Protein AF-A0A7S0XTB8-F1 (afdb_monomer_lite)

Radius of gyration: 26.59 Å; chains: 1; bounding box: 66×54×70 Å

Structure (mmCIF, N/CA/C/O backbone):
data_AF-A0A7S0XTB8-F1
#
_entry.id   AF-A0A7S0XTB8-F1
#
loop_
_atom_site.group_PDB
_atom_site.id
_atom_site.type_symbol
_atom_site.label_atom_id
_atom_site.label_alt_id
_atom_site.label_comp_id
_atom_site.label_asym_id
_atom_site.label_entity_id
_atom_site.label_seq_id
_atom_site.pdbx_PDB_ins_code
_atom_site.Cartn_x
_atom_site.Cartn_y
_atom_site.Cartn_z
_atom_site.occupancy
_atom_site.B_iso_or_equiv
_atom_site.auth_seq_id
_atom_site.auth_comp_id
_atom_site.auth_asym_id
_atom_site.auth_atom_id
_atom_site.pdbx_PDB_model_num
ATOM 1 N N . TRP A 1 1 ? 3.605 11.736 12.761 1.00 56.12 1 TRP A N 1
ATOM 2 C CA . TRP A 1 1 ? 3.427 12.289 11.403 1.00 56.12 1 TRP A CA 1
ATOM 3 C C . TRP A 1 1 ? 4.481 11.642 10.518 1.00 56.12 1 TRP A C 1
ATOM 5 O O . TRP A 1 1 ? 5.634 11.625 10.931 1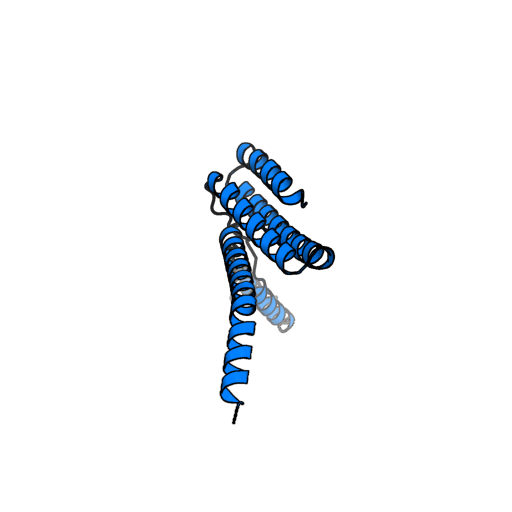.00 56.12 1 TRP A O 1
ATOM 15 N N . CYS A 1 2 ? 4.103 11.012 9.403 1.00 69.81 2 CYS A N 1
ATOM 16 C CA . CYS A 1 2 ? 5.029 10.240 8.569 1.00 69.81 2 CYS A CA 1
ATOM 17 C C . CYS A 1 2 ? 5.339 11.029 7.283 1.00 69.81 2 CYS A C 1
ATOM 19 O O . CYS A 1 2 ? 4.459 11.147 6.431 1.00 69.81 2 CYS A O 1
ATOM 21 N N . PRO A 1 3 ? 6.553 11.589 7.119 1.00 82.06 3 PRO A N 1
ATOM 22 C CA . PRO A 1 3 ? 6.893 12.440 5.975 1.00 82.06 3 PRO A CA 1
ATOM 23 C C . PRO A 1 3 ? 7.133 11.651 4.677 1.00 82.06 3 PRO A C 1
ATOM 25 O O . PRO A 1 3 ? 7.528 12.227 3.668 1.00 82.06 3 PRO A O 1
ATOM 28 N N . VAL A 1 4 ? 6.946 10.332 4.704 1.00 85.06 4 VAL A N 1
ATOM 29 C CA . VAL A 1 4 ? 7.334 9.415 3.628 1.00 85.06 4 VAL A CA 1
ATOM 30 C C . VAL A 1 4 ? 6.382 9.556 2.444 1.00 85.06 4 VAL A C 1
ATOM 32 O O . VAL A 1 4 ? 6.837 9.736 1.324 1.00 85.06 4 VAL A O 1
ATOM 35 N N . LEU A 1 5 ? 5.074 9.635 2.703 1.00 83.81 5 LEU A N 1
ATOM 36 C CA . LEU A 1 5 ? 4.046 9.813 1.676 1.00 83.81 5 LEU A CA 1
ATOM 37 C C . LEU A 1 5 ? 4.286 11.034 0.755 1.00 83.81 5 LEU A C 1
ATOM 39 O O . LEU A 1 5 ? 4.391 10.844 -0.455 1.00 83.81 5 LEU A O 1
ATOM 43 N N . PRO A 1 6 ? 4.420 12.278 1.264 1.00 84.69 6 PRO A N 1
ATOM 44 C CA . PRO A 1 6 ? 4.631 13.437 0.394 1.00 84.69 6 PRO A CA 1
ATOM 45 C C . PRO A 1 6 ? 5.979 13.400 -0.338 1.00 84.69 6 PRO A C 1
ATOM 47 O O . PRO A 1 6 ? 6.066 13.878 -1.465 1.00 84.69 6 PRO A O 1
ATOM 50 N N . ARG A 1 7 ? 7.025 12.819 0.267 1.00 87.19 7 ARG A N 1
ATOM 51 C CA . ARG A 1 7 ? 8.344 12.683 -0.374 1.00 87.19 7 ARG A CA 1
ATOM 52 C C . ARG A 1 7 ? 8.307 11.693 -1.532 1.00 87.19 7 ARG A C 1
ATOM 54 O O . ARG A 1 7 ? 8.830 12.002 -2.598 1.00 87.19 7 ARG A O 1
ATOM 61 N N . THR A 1 8 ? 7.662 10.543 -1.340 1.00 86.56 8 THR A N 1
ATOM 62 C CA . THR A 1 8 ? 7.479 9.547 -2.399 1.00 86.56 8 THR A CA 1
ATOM 63 C C . THR A 1 8 ? 6.678 10.138 -3.558 1.00 86.56 8 THR A C 1
ATOM 65 O O . THR A 1 8 ? 7.109 10.041 -4.699 1.00 86.56 8 THR A O 1
ATOM 68 N N . LEU A 1 9 ? 5.571 10.833 -3.280 1.00 84.50 9 LEU A N 1
ATOM 69 C CA . LEU A 1 9 ? 4.744 11.451 -4.323 1.00 84.50 9 LEU A CA 1
ATOM 70 C C . LEU A 1 9 ? 5.471 12.569 -5.083 1.00 84.50 9 LEU A C 1
ATOM 72 O O . LEU A 1 9 ? 5.368 12.644 -6.305 1.00 84.50 9 LEU A O 1
ATOM 76 N N . ALA A 1 10 ? 6.245 13.407 -4.385 1.00 85.19 10 ALA A N 1
ATOM 77 C CA . ALA A 1 10 ? 7.069 14.427 -5.031 1.00 85.19 10 ALA A CA 1
ATOM 78 C C . ALA A 1 10 ? 8.100 13.790 -5.977 1.00 85.19 10 ALA A C 1
ATOM 80 O O . ALA A 1 10 ? 8.211 14.212 -7.128 1.00 85.19 10 ALA A O 1
ATOM 81 N N . CYS A 1 11 ? 8.785 12.734 -5.522 1.00 85.94 11 CYS A N 1
ATOM 82 C CA . CYS A 1 11 ? 9.736 11.972 -6.333 1.00 85.94 11 CYS A CA 1
ATOM 83 C C . CYS A 1 11 ? 9.062 11.388 -7.585 1.00 85.94 11 CYS A C 1
ATOM 85 O O . CYS A 1 11 ? 9.533 11.606 -8.700 1.00 85.94 11 CYS A O 1
ATOM 87 N N . LEU A 1 12 ? 7.906 10.737 -7.420 1.00 85.44 12 LEU A N 1
ATOM 88 C CA . LEU A 1 12 ? 7.142 10.167 -8.532 1.00 85.44 12 LEU A CA 1
ATOM 89 C C . LEU A 1 12 ? 6.703 11.234 -9.539 1.00 85.44 12 LEU A C 1
ATOM 91 O O . LEU A 1 12 ? 6.857 11.037 -10.739 1.00 85.44 12 LEU A O 1
ATOM 95 N N . SER A 1 13 ? 6.241 12.399 -9.077 1.00 84.56 13 SER A N 1
ATOM 96 C CA . SER A 1 13 ? 5.838 13.489 -9.977 1.00 84.56 13 SER A CA 1
ATOM 97 C C . SER A 1 13 ? 6.986 14.046 -10.822 1.00 84.56 13 SER A C 1
ATOM 99 O O . SER A 1 13 ? 6.768 14.484 -11.952 1.00 84.56 13 SER A O 1
ATOM 101 N N . GLN A 1 14 ? 8.209 14.024 -10.287 1.00 83.81 14 GLN A N 1
ATOM 102 C CA . GLN A 1 14 ? 9.401 14.452 -11.010 1.00 83.81 14 GLN A CA 1
ATOM 103 C C . GLN A 1 14 ? 9.842 13.386 -12.012 1.00 83.81 14 GLN A C 1
ATOM 105 O O . GLN A 1 14 ? 10.068 13.719 -13.172 1.00 83.81 14 GLN A O 1
ATOM 110 N N . LEU A 1 15 ? 9.899 12.120 -11.587 1.00 83.88 15 LEU A N 1
ATOM 111 C CA . LEU A 1 15 ? 10.292 10.991 -12.434 1.00 83.88 15 LEU A CA 1
ATOM 112 C C . LEU A 1 15 ? 9.338 10.784 -13.614 1.00 83.88 15 LEU A C 1
ATOM 114 O O . LEU A 1 15 ? 9.794 10.532 -14.724 1.00 83.88 15 LEU A O 1
ATOM 118 N N . TYR A 1 16 ? 8.033 10.971 -13.402 1.00 82.50 16 TYR A N 1
ATOM 119 C CA . TYR A 1 16 ? 7.016 10.838 -14.450 1.00 82.50 16 TYR A CA 1
ATOM 120 C C . TYR A 1 16 ? 7.252 11.787 -15.635 1.00 82.50 16 TYR A C 1
ATOM 122 O O . TYR A 1 16 ? 6.877 11.494 -16.763 1.00 82.50 16 TYR A O 1
ATOM 130 N N . ARG A 1 17 ? 7.881 12.947 -15.399 1.00 79.06 17 ARG A N 1
ATOM 131 C CA . ARG A 1 17 ? 8.134 13.951 -16.446 1.00 79.06 17 ARG A CA 1
ATOM 132 C C . ARG A 1 17 ? 9.476 13.771 -17.150 1.00 79.06 17 ARG A C 1
ATOM 134 O O . ARG A 1 17 ? 9.693 14.414 -18.174 1.00 79.06 17 ARG A O 1
ATOM 141 N N . THR A 1 18 ? 10.392 12.993 -16.579 1.00 83.44 18 THR A N 1
ATOM 142 C CA . THR A 1 18 ? 11.802 12.954 -16.998 1.00 83.44 18 THR A CA 1
ATOM 143 C C . THR A 1 18 ? 12.251 11.602 -17.535 1.00 83.44 18 THR A C 1
ATOM 145 O O . THR A 1 18 ? 13.335 11.523 -18.109 1.00 83.44 18 THR A O 1
ATOM 148 N N . VAL A 1 19 ? 11.450 10.552 -17.357 1.00 84.56 19 VAL A N 1
ATOM 149 C CA . VAL A 1 19 ? 11.820 9.170 -17.665 1.00 84.56 19 VAL A CA 1
ATOM 150 C C . VAL A 1 19 ? 10.762 8.526 -18.561 1.00 84.56 19 VAL A C 1
ATOM 152 O O . VAL A 1 19 ? 9.575 8.806 -18.422 1.00 84.56 19 VAL A O 1
ATOM 155 N N . ASP A 1 20 ? 11.191 7.641 -19.466 1.00 83.75 20 ASP A N 1
ATOM 156 C CA . ASP A 1 20 ? 10.283 6.831 -20.281 1.00 83.75 20 ASP A CA 1
ATOM 157 C C . ASP A 1 20 ? 9.324 6.001 -19.415 1.00 83.75 20 ASP A C 1
ATOM 159 O O . ASP A 1 20 ? 9.737 5.382 -18.428 1.00 83.75 20 ASP A O 1
ATOM 163 N N . ASN A 1 21 ? 8.063 5.899 -19.848 1.00 78.06 21 ASN A N 1
ATOM 164 C CA . ASN A 1 21 ? 6.989 5.227 -19.104 1.00 78.06 21 ASN A CA 1
ATOM 165 C C . ASN A 1 21 ? 7.371 3.817 -18.618 1.00 78.06 21 ASN A C 1
ATOM 167 O O . ASN A 1 21 ? 7.103 3.475 -17.473 1.00 78.06 21 ASN A O 1
ATOM 171 N N . LYS A 1 22 ? 8.080 3.026 -19.436 1.00 77.94 22 LYS A N 1
ATOM 172 C CA . LYS A 1 22 ? 8.504 1.660 -19.069 1.00 77.94 22 LYS A CA 1
ATOM 173 C C . LYS A 1 22 ? 9.480 1.606 -17.892 1.00 77.94 22 LYS A C 1
ATOM 175 O O . LYS A 1 22 ? 9.460 0.660 -17.115 1.00 77.94 22 LYS A O 1
ATOM 180 N N . ILE A 1 23 ? 10.380 2.581 -17.788 1.00 80.88 23 ILE A N 1
ATOM 181 C CA . ILE A 1 23 ? 11.348 2.649 -16.683 1.00 80.88 23 ILE A CA 1
ATOM 182 C C . ILE A 1 23 ? 10.656 3.249 -15.456 1.00 80.88 23 ILE A C 1
ATOM 184 O O . ILE A 1 23 ? 10.882 2.801 -14.331 1.00 80.88 23 ILE A O 1
ATOM 188 N N . PHE A 1 24 ? 9.775 4.227 -15.676 1.00 83.06 24 PHE A N 1
ATOM 189 C CA . PHE A 1 24 ? 8.956 4.805 -14.622 1.00 83.06 24 PHE A CA 1
ATOM 190 C C . PHE A 1 24 ? 8.061 3.762 -13.943 1.00 83.06 24 PHE A C 1
ATOM 192 O O . PHE A 1 24 ? 8.002 3.761 -12.721 1.00 83.06 24 PHE A O 1
ATOM 199 N N . GLU A 1 25 ? 7.433 2.845 -14.685 1.00 80.44 25 GLU A N 1
ATOM 200 C CA . GLU A 1 25 ? 6.613 1.747 -14.141 1.00 80.44 25 GLU A CA 1
ATOM 201 C C . GLU A 1 25 ? 7.338 0.952 -13.047 1.00 80.44 25 GLU A C 1
ATOM 203 O O . GLU A 1 25 ? 6.792 0.760 -11.960 1.00 80.44 25 GLU A O 1
ATOM 208 N N . GLY A 1 26 ? 8.591 0.559 -13.305 1.00 81.06 26 GLY A N 1
ATOM 209 C CA . GLY A 1 26 ? 9.447 -0.143 -12.343 1.00 81.06 26 GLY A CA 1
ATOM 210 C C . GLY A 1 26 ? 9.763 0.678 -11.102 1.00 81.06 26 GLY A C 1
ATOM 211 O O . GLY A 1 26 ? 9.522 0.247 -9.977 1.00 81.06 26 GLY A O 1
ATOM 212 N N . LEU A 1 27 ? 10.238 1.905 -11.304 1.00 84.00 27 LEU A N 1
ATOM 213 C CA . LEU A 1 27 ? 10.573 2.804 -10.199 1.00 84.00 27 LEU A CA 1
ATOM 214 C C . LEU A 1 27 ? 9.343 3.155 -9.355 1.00 84.00 27 LEU A C 1
ATOM 216 O O . LEU A 1 27 ? 9.434 3.291 -8.135 1.00 84.00 27 LEU A O 1
ATOM 220 N N . ALA A 1 28 ? 8.193 3.305 -10.006 1.00 84.38 28 ALA A N 1
ATOM 221 C CA . ALA A 1 28 ? 6.936 3.616 -9.363 1.00 84.38 28 ALA A CA 1
ATOM 222 C C . ALA A 1 28 ? 6.413 2.434 -8.544 1.00 84.38 28 ALA A C 1
ATOM 224 O O . ALA A 1 28 ? 5.957 2.647 -7.420 1.00 84.38 28 ALA A O 1
ATOM 225 N N . GLN A 1 29 ? 6.537 1.208 -9.060 1.00 83.31 29 GLN A N 1
ATOM 226 C CA . GLN A 1 29 ? 6.244 -0.018 -8.319 1.00 83.31 29 GLN A CA 1
ATOM 227 C C . GLN A 1 29 ? 7.052 -0.071 -7.010 1.00 83.31 29 GLN A C 1
ATOM 229 O O . GLN A 1 29 ? 6.472 -0.118 -5.921 1.00 83.31 29 GLN A O 1
ATOM 234 N N . ASP A 1 30 ? 8.379 0.032 -7.105 1.00 84.31 30 ASP A N 1
ATOM 235 C CA . ASP A 1 30 ? 9.283 -0.067 -5.953 1.00 84.31 30 ASP A CA 1
ATOM 236 C C . ASP A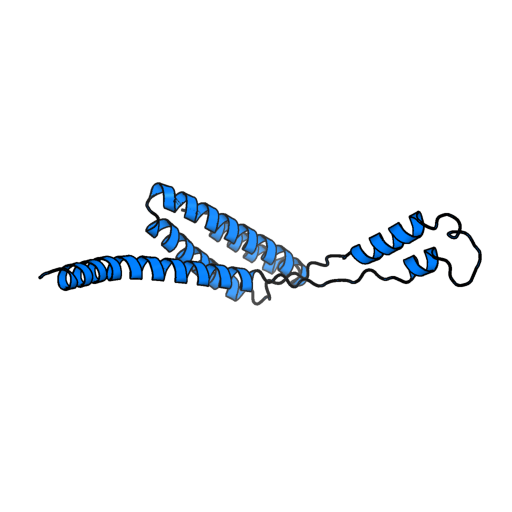 1 30 ? 9.030 1.041 -4.927 1.00 84.31 30 ASP A C 1
ATOM 238 O O . ASP A 1 30 ? 8.947 0.797 -3.719 1.00 84.31 30 ASP A O 1
ATOM 242 N N . ALA A 1 31 ? 8.855 2.277 -5.400 1.00 87.94 31 ALA A N 1
ATOM 243 C CA . ALA A 1 31 ? 8.610 3.428 -4.543 1.00 87.94 31 ALA A CA 1
ATOM 244 C C . ALA A 1 31 ? 7.274 3.318 -3.789 1.00 87.94 31 ALA A C 1
ATOM 246 O O . ALA A 1 31 ? 7.211 3.653 -2.601 1.00 87.94 31 ALA A O 1
ATOM 247 N N . VAL A 1 32 ? 6.208 2.850 -4.451 1.00 87.62 32 VAL A N 1
ATOM 248 C CA . VAL A 1 32 ? 4.887 2.652 -3.832 1.00 87.62 32 VAL A CA 1
ATOM 2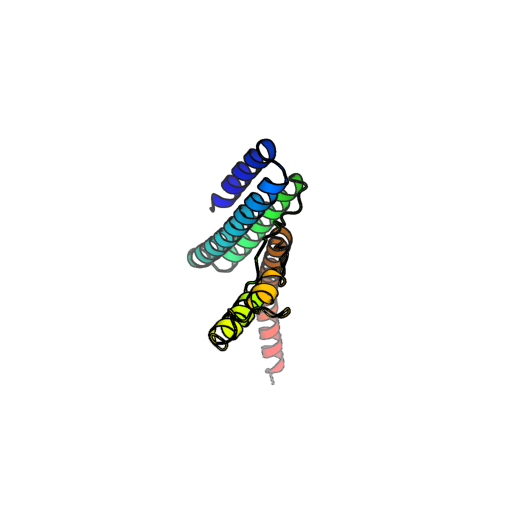49 C C . VAL A 1 32 ? 4.917 1.483 -2.845 1.00 87.62 32 VAL A C 1
ATOM 251 O O . VAL A 1 32 ? 4.374 1.617 -1.744 1.00 87.62 32 VAL A O 1
ATOM 254 N N . SER A 1 33 ? 5.595 0.382 -3.178 1.00 87.19 33 SER A N 1
ATOM 255 C CA . SER A 1 33 ? 5.772 -0.757 -2.268 1.00 87.19 33 SER A CA 1
ATOM 256 C C . SER A 1 33 ? 6.521 -0.344 -0.999 1.00 87.19 33 SER A C 1
ATOM 258 O O . SER A 1 33 ? 6.002 -0.486 0.109 1.00 87.19 33 SER A O 1
ATOM 260 N N . ALA A 1 34 ? 7.684 0.299 -1.148 1.00 89.44 34 ALA A N 1
ATOM 261 C CA . ALA A 1 34 ? 8.481 0.770 -0.018 1.00 89.44 34 ALA A CA 1
ATOM 262 C C . ALA A 1 34 ? 7.729 1.805 0.842 1.00 89.44 34 ALA A C 1
ATOM 264 O O . ALA A 1 34 ? 7.846 1.817 2.074 1.00 89.44 34 ALA A O 1
ATOM 265 N N . CYS A 1 35 ? 6.924 2.673 0.215 1.00 89.88 35 CYS A N 1
ATOM 266 C CA . CYS A 1 35 ? 6.063 3.610 0.937 1.00 89.88 35 CYS A CA 1
ATOM 267 C C . CYS A 1 35 ? 5.025 2.865 1.786 1.00 89.88 35 CYS A C 1
ATOM 269 O O . CYS A 1 35 ? 4.859 3.184 2.964 1.00 89.88 35 CYS A O 1
ATOM 271 N N . THR A 1 36 ? 4.379 1.844 1.219 1.00 89.81 36 THR A N 1
ATOM 272 C CA . THR A 1 36 ? 3.358 1.025 1.890 1.00 89.81 36 THR A CA 1
ATOM 273 C C . THR A 1 36 ? 3.934 0.293 3.108 1.00 89.81 36 THR A C 1
ATOM 275 O O . THR A 1 36 ? 3.389 0.413 4.209 1.00 89.81 36 THR A O 1
ATOM 278 N N . ASP A 1 37 ? 5.096 -0.350 2.968 1.00 90.94 37 ASP A N 1
ATOM 279 C CA . ASP A 1 37 ? 5.791 -1.035 4.072 1.00 90.94 37 ASP A CA 1
ATOM 280 C C . ASP A 1 37 ? 6.182 -0.078 5.205 1.00 90.94 37 ASP A C 1
ATOM 282 O O . ASP A 1 37 ? 6.065 -0.374 6.406 1.00 90.94 37 ASP A O 1
ATOM 286 N N . THR A 1 38 ? 6.617 1.124 4.827 1.00 92.31 38 THR A N 1
ATOM 287 C CA . THR A 1 38 ? 6.976 2.162 5.790 1.00 92.31 38 THR A CA 1
ATOM 288 C C . THR A 1 38 ? 5.738 2.694 6.513 1.00 92.31 38 THR A C 1
ATOM 290 O O . THR A 1 38 ? 5.775 2.892 7.730 1.00 92.31 38 THR A O 1
ATOM 293 N N . LEU A 1 39 ? 4.612 2.877 5.813 1.00 91.88 39 LEU A N 1
ATOM 294 C CA . LEU A 1 39 ? 3.337 3.276 6.416 1.00 91.88 39 LEU A CA 1
ATOM 295 C C . LEU A 1 39 ? 2.833 2.231 7.417 1.00 91.88 39 LEU A C 1
ATOM 297 O O . LEU A 1 39 ? 2.399 2.607 8.511 1.00 91.88 39 LEU A O 1
ATOM 301 N N . LEU A 1 40 ? 2.961 0.940 7.102 1.00 91.50 40 LEU A N 1
ATOM 302 C CA . LEU A 1 40 ? 2.619 -0.150 8.017 1.00 91.50 40 LEU A CA 1
ATOM 303 C C . LEU A 1 40 ? 3.490 -0.116 9.284 1.00 91.50 40 LEU A C 1
ATOM 305 O O . LEU A 1 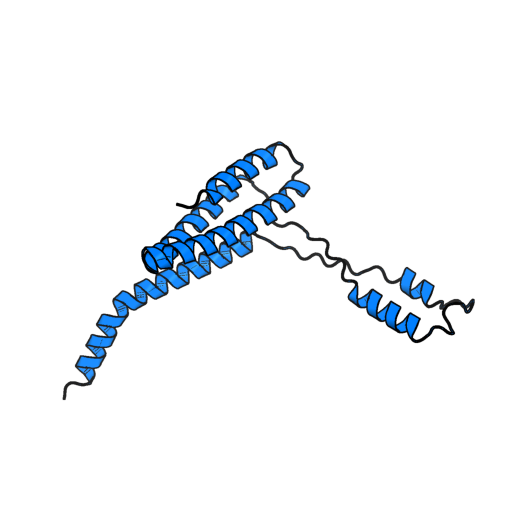40 ? 2.993 -0.247 10.406 1.00 91.50 40 LEU A O 1
ATOM 309 N N . SER A 1 41 ? 4.791 0.122 9.122 1.00 91.81 41 SER A N 1
ATOM 310 C CA . SER A 1 41 ? 5.731 0.264 10.240 1.00 91.81 41 SER A CA 1
ATOM 311 C C . SER A 1 41 ? 5.411 1.486 11.111 1.00 91.81 41 SER A C 1
ATOM 313 O O . SER A 1 41 ? 5.398 1.393 12.342 1.00 91.81 41 SER A O 1
ATOM 315 N N . CYS A 1 42 ? 5.069 2.621 10.495 1.00 91.00 42 CYS A N 1
ATOM 316 C CA . CYS A 1 42 ? 4.624 3.818 11.206 1.00 91.00 42 CYS A CA 1
ATOM 317 C C . CYS A 1 42 ? 3.299 3.606 11.946 1.00 91.00 42 CYS A C 1
ATOM 319 O O . CYS A 1 42 ? 3.169 4.059 13.081 1.00 91.00 42 CYS A O 1
ATOM 321 N N . SER A 1 43 ? 2.342 2.893 11.350 1.00 91.69 43 SER A N 1
ATOM 322 C CA . SER A 1 43 ? 1.084 2.531 12.008 1.00 91.69 43 SER A CA 1
ATOM 323 C C . SER A 1 43 ? 1.337 1.731 13.287 1.00 91.69 43 SER A C 1
ATOM 325 O O . SER A 1 43 ? 0.824 2.095 14.344 1.00 91.69 43 SER A O 1
ATOM 327 N N . LYS A 1 44 ? 2.219 0.722 13.240 1.00 91.50 44 LYS A N 1
ATOM 328 C CA . LYS A 1 44 ? 2.625 -0.057 14.425 1.00 91.50 44 LYS A CA 1
ATOM 329 C C . LYS A 1 44 ? 3.297 0.812 15.492 1.00 91.50 44 LYS A C 1
ATOM 331 O O . LYS A 1 44 ? 3.069 0.604 16.682 1.00 91.50 44 LYS A O 1
ATOM 336 N N . ALA A 1 45 ? 4.117 1.785 15.093 1.00 91.81 45 ALA A N 1
ATOM 337 C CA . ALA A 1 45 ? 4.749 2.718 16.026 1.00 91.81 45 ALA A CA 1
ATOM 338 C C . ALA A 1 45 ? 3.723 3.645 16.705 1.00 91.81 45 ALA A C 1
ATOM 340 O O . ALA A 1 45 ? 3.776 3.836 17.919 1.00 91.81 45 ALA A O 1
ATOM 341 N N . ILE A 1 46 ? 2.752 4.166 15.949 1.00 91.12 46 ILE A N 1
ATOM 342 C CA . ILE A 1 46 ? 1.665 5.005 16.478 1.00 91.12 46 ILE A CA 1
ATOM 343 C C . ILE A 1 46 ? 0.746 4.186 17.388 1.00 91.12 46 ILE A C 1
ATOM 345 O O . ILE A 1 46 ? 0.382 4.660 18.463 1.00 91.12 46 ILE A O 1
ATOM 349 N N . ALA A 1 47 ? 0.456 2.938 17.013 1.00 90.94 47 ALA A N 1
ATOM 350 C CA . ALA A 1 47 ? -0.348 2.022 17.811 1.00 90.94 47 ALA A CA 1
ATOM 351 C C . ALA A 1 47 ? 0.231 1.797 19.217 1.00 90.94 47 ALA A C 1
ATOM 353 O O . ALA A 1 47 ? -0.521 1.668 20.180 1.00 90.94 47 ALA A O 1
ATOM 354 N N . LYS A 1 48 ? 1.567 1.793 19.342 1.00 90.81 48 LYS A N 1
ATOM 355 C CA . LYS A 1 48 ? 2.271 1.687 20.629 1.00 90.81 48 LYS A CA 1
ATOM 356 C C . LYS A 1 48 ? 2.240 2.975 21.454 1.00 90.81 48 LYS A C 1
ATOM 358 O O . LYS A 1 48 ? 2.296 2.894 22.673 1.00 90.81 48 LYS A O 1
ATOM 363 N N . GLN A 1 49 ? 2.211 4.143 20.811 1.00 90.12 49 GLN A N 1
ATOM 364 C CA . GLN A 1 49 ? 2.303 5.433 21.504 1.00 90.12 49 GLN A CA 1
ATOM 365 C C . GLN A 1 49 ? 0.945 6.001 21.918 1.00 90.12 49 GLN A C 1
ATOM 367 O O . GLN A 1 49 ? 0.836 6.553 23.007 1.00 90.12 49 GLN A O 1
ATOM 372 N N . LYS A 1 50 ? -0.060 5.923 21.039 1.00 88.69 50 LYS A N 1
ATOM 373 C CA . LYS A 1 50 ? -1.355 6.597 21.232 1.00 88.69 50 LYS A CA 1
ATOM 374 C C . LYS A 1 50 ? -2.529 5.643 21.423 1.00 88.69 50 LYS A C 1
ATOM 376 O O . LYS A 1 50 ? -3.486 5.987 22.100 1.00 88.69 50 LYS A O 1
ATOM 381 N N . GLY A 1 51 ? -2.420 4.430 20.888 1.00 88.94 51 GLY A N 1
ATOM 382 C CA . GLY A 1 51 ? -3.459 3.413 20.984 1.00 88.94 51 GLY A CA 1
ATOM 383 C C . GLY A 1 51 ? -3.678 2.697 19.658 1.00 88.94 51 GLY A C 1
ATOM 384 O O . GLY A 1 51 ? -3.377 3.218 18.582 1.00 88.94 51 GLY A O 1
ATOM 385 N N . GLN A 1 52 ? -4.209 1.477 19.736 1.00 87.56 52 GLN A N 1
ATOM 386 C CA . GLN A 1 52 ? -4.437 0.623 18.565 1.00 87.56 52 GLN A CA 1
ATOM 387 C C . GLN A 1 52 ? -5.390 1.263 17.544 1.00 87.56 52 GLN A C 1
ATOM 389 O O . GLN A 1 52 ? -5.201 1.083 16.342 1.00 87.56 52 GLN A O 1
ATOM 394 N N . GLU A 1 53 ? -6.368 2.042 18.008 1.00 86.75 53 GLU A N 1
ATOM 395 C CA . GLU A 1 53 ? -7.338 2.736 17.154 1.00 86.75 53 GLU A CA 1
ATOM 396 C C . GLU A 1 53 ? -6.670 3.806 16.291 1.00 86.75 53 GLU A C 1
ATOM 398 O O . GLU A 1 53 ? -6.803 3.785 15.067 1.00 86.75 53 GLU A O 1
ATOM 403 N N . ASP A 1 54 ? -5.869 4.676 16.914 1.00 88.62 54 ASP A N 1
ATOM 404 C CA . ASP A 1 54 ? -5.128 5.737 16.230 1.00 88.62 54 ASP A CA 1
ATOM 405 C C . ASP A 1 54 ? -4.151 5.173 15.197 1.00 88.62 54 ASP A C 1
ATOM 407 O O . ASP A 1 54 ? -3.996 5.725 14.107 1.00 88.62 54 ASP A O 1
ATOM 411 N N . GLY A 1 55 ? -3.499 4.049 15.514 1.00 89.50 55 GLY A N 1
ATOM 412 C CA . GLY A 1 55 ? -2.608 3.359 14.583 1.00 89.50 55 GLY A CA 1
ATOM 413 C C . GLY A 1 55 ? -3.339 2.841 13.341 1.00 89.50 55 GLY A C 1
ATOM 414 O O . GLY A 1 55 ? -2.836 2.997 12.223 1.00 89.50 55 GLY A O 1
ATOM 415 N N . ARG A 1 56 ? -4.532 2.258 13.516 1.00 88.12 56 ARG A N 1
ATOM 416 C CA . ARG A 1 56 ? -5.357 1.737 12.411 1.00 88.12 56 ARG A CA 1
ATOM 417 C C . ARG A 1 56 ? -5.961 2.857 11.570 1.00 88.12 56 ARG A C 1
ATOM 419 O O . ARG A 1 56 ? -5.866 2.803 10.347 1.00 88.12 56 ARG A O 1
ATOM 426 N N . LEU A 1 57 ? -6.508 3.894 12.204 1.00 90.50 57 LEU A N 1
ATOM 427 C CA . LEU A 1 57 ? -7.072 5.054 11.510 1.00 90.50 57 LEU A CA 1
ATOM 428 C C . LEU A 1 57 ? -5.995 5.804 10.715 1.00 90.50 57 LEU A C 1
ATOM 430 O O . LEU A 1 57 ? -6.210 6.174 9.560 1.00 90.50 57 LEU A O 1
ATOM 434 N N . PHE A 1 58 ? -4.800 5.953 11.298 1.00 91.19 58 PHE A N 1
ATOM 435 C CA . PHE A 1 58 ? -3.635 6.480 10.595 1.00 91.19 58 PHE A CA 1
ATOM 436 C C . PHE A 1 58 ? -3.336 5.671 9.329 1.00 91.19 58 PHE A C 1
ATOM 438 O O . PHE A 1 58 ? -3.157 6.270 8.268 1.00 91.19 58 PHE A O 1
ATOM 445 N N . LEU A 1 59 ? -3.298 4.338 9.425 1.00 91.00 59 LEU A N 1
ATOM 446 C CA . LEU A 1 59 ? -2.984 3.469 8.292 1.00 91.00 59 LEU A CA 1
ATOM 447 C C . LEU A 1 59 ? -4.014 3.622 7.170 1.00 91.00 59 LEU A C 1
ATOM 449 O O . LEU A 1 59 ? -3.633 3.939 6.047 1.00 91.00 59 LEU A O 1
ATOM 453 N N . VAL A 1 60 ? -5.305 3.483 7.485 1.00 90.69 60 VAL A N 1
ATOM 454 C CA . VAL A 1 60 ? -6.398 3.610 6.507 1.00 90.69 60 VAL A CA 1
ATOM 455 C C . VAL A 1 60 ? -6.340 4.965 5.802 1.00 90.69 60 VAL A C 1
ATOM 457 O O . VAL A 1 60 ? -6.346 5.024 4.574 1.00 90.69 60 VAL A O 1
ATOM 460 N N . MET A 1 61 ? -6.199 6.058 6.558 1.00 90.56 61 MET A N 1
ATOM 461 C CA . MET A 1 61 ? -6.146 7.405 5.988 1.00 90.56 61 MET A CA 1
ATOM 462 C C . MET A 1 61 ? -4.946 7.597 5.047 1.00 90.56 61 MET A C 1
ATOM 464 O O . MET A 1 61 ? -5.087 8.192 3.978 1.00 90.56 61 MET A O 1
ATOM 468 N N . HIS A 1 62 ? -3.759 7.106 5.420 1.00 90.06 62 HIS A N 1
ATOM 469 C CA . HIS A 1 62 ? -2.558 7.291 4.600 1.00 90.06 62 HIS A CA 1
ATOM 470 C C . HIS A 1 62 ? -2.547 6.384 3.366 1.00 90.06 62 HIS A C 1
ATOM 472 O O . HIS A 1 62 ? -2.088 6.831 2.316 1.00 90.06 62 HIS A O 1
ATOM 478 N N . LEU A 1 63 ? -3.092 5.166 3.454 1.00 89.19 63 LEU A N 1
ATOM 479 C CA . LEU A 1 63 ? -3.257 4.281 2.297 1.00 89.19 63 LEU A CA 1
ATOM 480 C C . LEU A 1 63 ? -4.302 4.824 1.311 1.00 89.19 63 LEU A C 1
ATOM 482 O O . LEU A 1 63 ? -4.058 4.809 0.107 1.00 89.19 63 LEU A O 1
ATOM 486 N N . LEU A 1 64 ? -5.419 5.380 1.800 1.00 87.88 64 LEU A N 1
ATOM 487 C CA . LEU A 1 64 ? -6.405 6.064 0.951 1.00 87.88 64 LEU A CA 1
ATOM 488 C C . LEU A 1 64 ? -5.778 7.241 0.207 1.00 87.88 64 LEU A C 1
ATOM 490 O O . LEU A 1 64 ? -5.939 7.365 -1.006 1.00 87.88 64 LEU A O 1
ATOM 494 N N . LYS A 1 65 ? -5.016 8.073 0.923 1.00 87.56 65 LYS A N 1
ATOM 495 C CA . LYS A 1 65 ? -4.351 9.227 0.321 1.00 87.56 65 LYS A CA 1
ATOM 496 C C . LYS A 1 65 ? -3.291 8.811 -0.695 1.00 87.56 65 LYS A C 1
ATOM 498 O O . LYS A 1 65 ? -3.198 9.436 -1.744 1.00 87.56 65 LYS A O 1
ATOM 503 N N . LEU A 1 66 ? -2.520 7.756 -0.420 1.00 86.06 66 LEU A N 1
ATOM 504 C CA . LEU A 1 66 ? -1.581 7.192 -1.389 1.00 86.06 66 LEU A CA 1
ATOM 505 C C . LEU A 1 66 ? -2.316 6.730 -2.650 1.00 86.06 66 LEU A C 1
ATOM 507 O O . LEU A 1 66 ? -1.943 7.150 -3.739 1.00 86.06 66 LEU A O 1
ATOM 511 N N . ARG A 1 67 ? -3.400 5.954 -2.502 1.00 85.81 67 ARG A N 1
ATOM 512 C CA . ARG A 1 67 ? -4.222 5.468 -3.620 1.00 85.81 67 ARG A CA 1
ATOM 513 C C . ARG A 1 67 ? -4.756 6.607 -4.484 1.00 85.81 67 ARG A C 1
ATOM 515 O O . ARG A 1 67 ? -4.673 6.532 -5.701 1.00 85.81 67 ARG A O 1
ATOM 522 N N . GLU A 1 68 ? -5.313 7.647 -3.876 1.00 84.12 68 GLU A N 1
ATOM 523 C CA . GLU A 1 68 ? -5.889 8.774 -4.616 1.00 84.12 68 GLU A CA 1
ATOM 524 C C . GLU A 1 68 ? -4.823 9.570 -5.375 1.00 84.12 68 GLU A C 1
ATOM 526 O O . GLU A 1 68 ? -5.026 9.948 -6.525 1.00 84.12 68 GLU A O 1
ATOM 531 N N . GLN A 1 69 ? -3.655 9.768 -4.763 1.00 81.62 69 GLN A N 1
ATOM 532 C CA . GLN A 1 69 ? -2.559 10.527 -5.364 1.00 81.62 69 GLN A CA 1
ATOM 533 C C . GLN A 1 69 ? -1.828 9.767 -6.473 1.00 81.62 69 GLN A C 1
ATOM 535 O O . GLN A 1 69 ? -1.127 10.405 -7.253 1.00 81.62 69 GLN A O 1
ATOM 540 N N . ILE A 1 70 ? -1.987 8.440 -6.565 1.00 79.12 70 ILE A N 1
ATOM 541 C CA . ILE A 1 70 ? -1.405 7.658 -7.662 1.00 79.12 70 ILE A CA 1
ATOM 542 C C . ILE A 1 70 ? -2.310 7.544 -8.900 1.00 79.12 70 ILE A C 1
ATOM 544 O O . ILE A 1 70 ? -1.816 7.212 -9.973 1.00 79.12 70 ILE A O 1
ATOM 548 N N . VAL A 1 71 ? -3.612 7.845 -8.786 1.00 76.81 71 VAL A N 1
ATOM 549 C CA . VAL A 1 71 ? -4.564 7.827 -9.920 1.00 76.81 71 VAL A CA 1
ATOM 550 C C . VAL A 1 71 ? -4.134 8.729 -11.093 1.00 76.81 71 VAL A C 1
ATOM 552 O O . VAL A 1 71 ? -4.246 8.276 -12.230 1.00 76.81 71 VAL A O 1
ATOM 555 N N . PRO A 1 72 ? -3.619 9.959 -10.880 1.00 72.00 72 PRO A N 1
ATOM 556 C CA . PRO A 1 72 ? -3.258 10.868 -11.971 1.00 72.00 72 PRO A CA 1
ATOM 557 C C . PRO A 1 72 ? -2.074 10.425 -12.838 1.00 72.00 72 PRO A C 1
ATOM 559 O O . PRO A 1 72 ? -1.844 11.040 -13.873 1.00 72.00 72 PRO A O 1
ATOM 562 N N . PHE A 1 73 ? -1.303 9.413 -12.424 1.00 69.00 73 PHE A N 1
ATOM 563 C CA . PHE A 1 73 ? -0.132 8.965 -13.183 1.00 69.00 73 PHE A CA 1
ATOM 564 C C . PHE A 1 73 ? -0.475 8.039 -14.362 1.00 69.00 73 PHE A C 1
ATOM 566 O O . PHE A 1 73 ? 0.449 7.677 -15.070 1.00 69.00 73 PHE A O 1
ATOM 573 N N . ASP A 1 74 ? -1.750 7.668 -14.568 1.00 57.91 74 ASP A N 1
ATOM 574 C CA . ASP A 1 74 ? -2.292 6.907 -15.723 1.00 57.91 74 ASP A CA 1
ATOM 575 C C . ASP A 1 74 ? -1.396 5.768 -16.256 1.00 57.91 74 ASP A C 1
ATOM 577 O O . ASP A 1 74 ? -1.239 5.560 -17.457 1.00 57.91 74 ASP A O 1
ATOM 581 N N . ILE A 1 75 ? -0.764 5.043 -15.334 1.00 60.47 75 ILE A N 1
ATOM 582 C CA . ILE A 1 75 ? 0.165 3.954 -15.615 1.00 60.47 75 ILE A CA 1
ATOM 583 C C . ILE A 1 75 ? -0.251 2.749 -14.772 1.00 60.47 75 ILE A C 1
ATOM 585 O O . ILE A 1 75 ? -0.597 2.875 -13.589 1.00 60.47 75 ILE A O 1
ATOM 589 N N . ASP A 1 76 ? -0.219 1.563 -15.376 1.00 53.19 76 ASP A N 1
ATOM 590 C CA . ASP A 1 76 ? -0.299 0.318 -14.630 1.00 53.19 76 ASP A CA 1
ATOM 591 C C . ASP A 1 76 ? 1.009 0.197 -13.852 1.00 53.19 76 ASP A C 1
ATOM 593 O O . ASP A 1 76 ? 2.053 -0.069 -14.433 1.00 53.19 76 ASP A O 1
ATOM 597 N N . PHE A 1 77 ? 0.973 0.466 -12.540 1.00 55.97 77 PHE A N 1
ATOM 598 C CA . PHE A 1 77 ? 2.079 0.286 -11.583 1.00 55.97 77 PHE A CA 1
ATOM 599 C C . PHE A 1 77 ? 2.466 -1.205 -11.456 1.00 55.97 77 PHE A C 1
ATOM 601 O O . PHE A 1 77 ? 2.424 -1.796 -10.374 1.00 55.97 77 PHE A O 1
ATOM 608 N N . SER A 1 78 ? 2.748 -1.831 -12.591 1.00 39.44 78 SER A N 1
ATOM 609 C CA . SER A 1 78 ? 3.121 -3.210 -12.806 1.00 39.44 78 SER A CA 1
ATOM 610 C C . SER A 1 78 ? 4.404 -3.212 -13.618 1.00 39.44 78 SER A C 1
ATOM 612 O O . SER A 1 78 ? 4.383 -3.109 -14.843 1.00 39.44 78 SER A O 1
ATOM 614 N N . ALA A 1 79 ? 5.533 -3.336 -12.939 1.00 36.94 79 ALA A N 1
ATOM 615 C CA . ALA A 1 79 ? 6.769 -3.678 -13.604 1.00 36.94 79 ALA A CA 1
ATOM 616 C C . ALA A 1 79 ? 6.710 -5.164 -13.956 1.00 36.94 79 ALA A C 1
ATOM 618 O O . ALA A 1 79 ? 6.350 -6.027 -13.150 1.00 36.94 79 ALA A O 1
ATOM 619 N N . THR A 1 80 ? 7.070 -5.483 -15.192 1.00 36.06 80 THR A N 1
ATOM 620 C CA . THR A 1 80 ? 7.361 -6.866 -15.554 1.00 36.06 80 THR A CA 1
ATOM 621 C C . THR A 1 80 ? 8.743 -7.194 -15.003 1.00 36.06 80 THR A C 1
ATOM 623 O O . THR A 1 80 ? 9.750 -6.951 -15.669 1.00 36.06 80 THR A O 1
ATOM 626 N N . GLU A 1 81 ? 8.813 -7.726 -13.784 1.00 33.09 81 GLU A N 1
ATOM 627 C CA . GLU A 1 81 ? 10.052 -8.324 -13.292 1.00 33.09 81 GLU A CA 1
ATOM 628 C C . GLU A 1 81 ? 10.365 -9.550 -14.158 1.00 33.09 81 GLU A C 1
ATOM 630 O O . GLU A 1 81 ? 9.694 -10.583 -14.096 1.00 33.09 81 GLU A O 1
ATOM 635 N N . MET A 1 82 ? 11.373 -9.421 -15.026 1.00 34.47 82 MET A N 1
ATOM 636 C CA . MET A 1 82 ? 11.901 -10.540 -15.803 1.00 34.47 82 MET A CA 1
ATOM 637 C C . MET A 1 82 ? 12.771 -11.415 -14.898 1.00 34.47 82 MET A C 1
ATOM 639 O O . MET A 1 82 ? 13.998 -11.316 -14.891 1.00 34.47 82 MET A O 1
ATOM 643 N N . GLY A 1 83 ? 12.122 -12.278 -14.120 1.00 39.31 83 GLY A N 1
ATOM 644 C CA . GLY A 1 83 ? 12.783 -13.369 -13.417 1.00 39.31 83 GLY A CA 1
ATOM 645 C C . GLY A 1 83 ? 13.105 -14.504 -14.390 1.00 39.31 83 GLY A C 1
ATOM 646 O O . GLY A 1 83 ? 12.212 -15.099 -14.993 1.00 39.31 83 GLY A O 1
ATOM 647 N N . LEU A 1 84 ? 14.388 -14.817 -14.555 1.00 39.12 84 LEU A N 1
ATOM 648 C CA . LEU A 1 84 ? 14.827 -16.025 -15.254 1.00 39.12 84 LEU A CA 1
ATOM 649 C C . LEU A 1 84 ? 14.753 -17.209 -14.280 1.00 39.12 84 LEU A C 1
ATOM 651 O O . LEU A 1 84 ? 15.513 -17.260 -13.313 1.00 39.12 84 LEU A O 1
ATOM 655 N N . ASP A 1 85 ? 13.855 -18.167 -14.528 1.00 44.94 85 ASP A N 1
ATOM 656 C CA . ASP A 1 85 ? 13.832 -19.423 -13.777 1.00 44.94 85 ASP A CA 1
ATOM 657 C C . ASP A 1 85 ? 14.920 -20.364 -14.319 1.00 44.94 85 ASP A C 1
ATOM 659 O O . ASP A 1 85 ? 14.827 -20.924 -15.415 1.00 44.94 85 ASP A O 1
ATOM 663 N N . PHE A 1 86 ? 15.993 -20.521 -13.544 1.00 51.03 86 PHE A N 1
ATOM 664 C CA . PHE A 1 86 ? 17.096 -21.428 -13.853 1.00 51.03 86 PHE A CA 1
ATOM 665 C C . PHE A 1 86 ? 16.836 -22.873 -13.383 1.00 51.03 86 PHE A C 1
ATOM 667 O O . PHE A 1 86 ? 17.734 -23.712 -13.491 1.00 51.03 86 PHE A O 1
ATOM 674 N N . GLY A 1 87 ? 15.643 -23.213 -12.881 1.00 58.31 87 GLY A N 1
ATOM 675 C CA . GLY A 1 87 ? 15.308 -24.551 -12.374 1.00 58.31 87 GLY A CA 1
ATOM 676 C C . GLY A 1 87 ? 15.549 -25.676 -13.389 1.00 58.31 87 GLY A C 1
ATOM 677 O O . GLY A 1 87 ? 16.205 -26.679 -13.075 1.00 58.31 87 GLY A O 1
ATOM 678 N N . ASP A 1 88 ? 15.126 -25.464 -14.636 1.00 55.84 88 ASP A N 1
ATOM 679 C CA . ASP A 1 88 ? 15.323 -26.413 -15.740 1.00 55.84 88 ASP A CA 1
ATOM 680 C C . ASP A 1 88 ? 16.794 -26.478 -16.193 1.00 55.84 88 ASP A C 1
ATOM 682 O O . ASP A 1 88 ? 17.327 -27.553 -16.484 1.00 55.84 88 ASP A O 1
ATOM 686 N N . THR A 1 89 ? 17.512 -25.348 -16.168 1.00 61.50 89 THR A N 1
ATOM 687 C CA . THR A 1 89 ? 18.958 -25.336 -16.456 1.00 61.50 89 THR A CA 1
ATOM 688 C C . THR A 1 89 ? 19.766 -26.035 -15.366 1.00 61.50 89 THR A C 1
ATOM 690 O O . THR A 1 89 ? 20.726 -26.735 -15.675 1.00 61.50 89 THR A O 1
ATOM 693 N N . ARG A 1 90 ? 19.355 -25.943 -14.095 1.00 62.22 90 ARG A N 1
ATOM 694 C CA . ARG A 1 90 ? 20.012 -26.618 -12.969 1.00 62.22 90 ARG A CA 1
ATOM 695 C C . ARG A 1 90 ? 19.834 -28.128 -13.047 1.00 62.22 90 ARG A C 1
ATOM 697 O O . ARG A 1 90 ? 20.784 -28.860 -12.786 1.00 62.22 90 ARG A O 1
ATOM 704 N N . THR A 1 91 ? 18.656 -28.611 -13.438 1.00 65.00 91 THR A N 1
ATOM 705 C CA . THR A 1 91 ? 18.425 -30.047 -13.666 1.00 65.00 91 THR A CA 1
ATOM 706 C C . THR A 1 91 ? 19.143 -30.554 -14.917 1.00 65.00 91 THR A C 1
ATOM 708 O O . THR A 1 91 ? 19.676 -31.664 -14.892 1.00 65.00 91 THR A O 1
ATOM 711 N N . ALA A 1 92 ? 19.231 -29.756 -15.985 1.00 63.72 92 ALA A N 1
ATOM 712 C CA . ALA A 1 92 ? 20.037 -30.085 -17.162 1.00 63.72 92 ALA A CA 1
ATOM 713 C C . ALA A 1 92 ? 21.547 -30.128 -16.846 1.00 63.72 92 ALA A C 1
ATOM 715 O O . ALA A 1 92 ? 22.230 -31.064 -17.262 1.00 63.72 92 ALA A O 1
ATOM 716 N N . LEU A 1 93 ? 22.054 -29.184 -16.046 1.00 66.44 93 LEU A N 1
ATOM 717 C CA . LEU A 1 93 ? 23.438 -29.151 -15.559 1.00 66.44 93 LEU A CA 1
ATOM 718 C C . LEU A 1 93 ? 23.739 -30.291 -14.579 1.00 66.44 93 LEU A C 1
ATOM 720 O O . LEU A 1 93 ? 24.779 -30.930 -14.695 1.00 66.44 93 LEU A O 1
ATOM 724 N N . ALA A 1 94 ? 22.825 -30.611 -13.660 1.00 71.56 94 ALA A N 1
ATOM 725 C CA . ALA A 1 94 ? 22.974 -31.758 -12.763 1.00 71.56 94 ALA A CA 1
ATOM 726 C C . ALA A 1 94 ? 23.050 -33.079 -13.549 1.00 71.56 94 ALA A C 1
ATOM 728 O O . ALA A 1 94 ? 23.883 -33.935 -13.252 1.00 71.56 94 ALA A O 1
ATOM 729 N N . LYS A 1 95 ? 22.240 -33.216 -14.608 1.00 65.25 95 LYS A N 1
ATOM 730 C CA . LYS A 1 95 ? 22.294 -34.365 -15.523 1.00 65.25 95 LYS A CA 1
ATOM 731 C C . LYS A 1 95 ? 23.609 -34.411 -16.311 1.00 65.25 95 LYS A C 1
ATOM 733 O O . LYS A 1 95 ? 24.190 -35.485 -16.423 1.00 65.25 95 LYS A O 1
ATOM 738 N N . LEU A 1 96 ? 24.128 -33.267 -16.762 1.00 66.06 96 LEU A N 1
ATOM 739 C CA . LEU A 1 96 ? 25.448 -33.156 -17.402 1.00 66.06 96 LEU A CA 1
ATOM 740 C C . LEU A 1 96 ? 26.600 -33.555 -16.469 1.00 66.06 96 LEU A C 1
ATOM 742 O O . LEU A 1 96 ? 27.479 -34.309 -16.879 1.00 66.06 96 LEU A O 1
ATOM 746 N N . VAL A 1 97 ? 26.570 -33.105 -15.212 1.00 69.06 97 VAL A N 1
ATOM 747 C CA . VAL A 1 97 ? 27.567 -33.456 -14.185 1.00 69.06 97 VAL A CA 1
ATOM 748 C C . VAL A 1 97 ? 27.509 -34.947 -13.844 1.00 69.06 97 VAL A C 1
ATOM 750 O O . VAL A 1 97 ? 28.549 -35.582 -13.689 1.00 69.06 97 VAL A O 1
ATOM 753 N N . SER A 1 98 ? 26.311 -35.536 -13.790 1.00 68.25 98 SER A N 1
ATOM 754 C CA . SER A 1 98 ? 26.154 -36.983 -13.581 1.00 68.25 98 SER A CA 1
ATOM 755 C C . SER A 1 98 ? 26.571 -37.837 -14.791 1.00 68.25 98 SER A C 1
ATOM 757 O O . SER A 1 98 ? 26.841 -39.023 -14.636 1.00 68.25 98 SER A O 1
ATOM 759 N N . GLN A 1 99 ? 26.644 -37.251 -15.994 1.00 63.16 99 GLN A N 1
ATOM 760 C CA . GLN A 1 99 ? 26.963 -37.934 -17.257 1.00 63.16 99 GLN A CA 1
ATOM 761 C C . GLN A 1 99 ? 28.242 -37.379 -17.909 1.00 63.16 99 GLN A C 1
ATOM 763 O O . GLN A 1 99 ? 28.335 -37.240 -19.133 1.00 63.16 99 GLN A O 1
ATOM 768 N N . THR A 1 100 ? 29.260 -37.096 -17.092 1.00 57.09 100 THR A N 1
ATOM 769 C CA . THR A 1 100 ? 30.544 -36.508 -17.511 1.00 57.09 100 THR A CA 1
ATOM 770 C C . THR A 1 100 ? 31.294 -37.294 -18.590 1.00 57.09 100 THR A C 1
ATOM 772 O O . THR A 1 100 ? 32.031 -36.708 -19.380 1.00 57.09 100 THR A O 1
ATOM 775 N N . GLY A 1 101 ? 31.044 -38.601 -18.716 1.00 59.94 101 GLY A N 1
ATOM 776 C CA . GLY A 1 101 ? 31.632 -39.451 -19.760 1.00 59.94 101 GLY A CA 1
ATOM 777 C C . GLY A 1 101 ? 31.031 -39.301 -21.168 1.00 59.94 101 GLY A C 1
ATOM 778 O O . GLY A 1 101 ? 31.538 -39.910 -22.109 1.00 59.94 101 GLY A O 1
ATOM 779 N N . SER A 1 102 ? 29.951 -38.527 -21.344 1.00 56.81 102 SER A N 1
ATOM 780 C CA . SER A 1 102 ? 29.265 -38.364 -22.640 1.00 56.81 102 SER A CA 1
ATOM 781 C C . SER A 1 102 ? 29.197 -36.914 -23.134 1.00 56.81 102 SER A C 1
ATOM 783 O O . SER A 1 102 ? 28.548 -36.649 -24.146 1.00 56.81 102 SER A O 1
ATOM 785 N N . ILE A 1 103 ? 29.869 -35.977 -22.456 1.00 58.00 103 ILE A N 1
ATOM 786 C CA . ILE A 1 103 ? 29.823 -34.541 -22.789 1.00 58.00 103 ILE A CA 1
ATOM 787 C C . ILE A 1 103 ? 30.549 -34.241 -24.119 1.00 58.00 103 ILE A C 1
ATOM 789 O O . ILE A 1 103 ? 30.163 -33.320 -24.833 1.00 58.00 103 ILE A O 1
ATOM 793 N N . PHE A 1 104 ? 31.555 -35.052 -24.476 1.00 59.94 104 PHE A N 1
ATOM 794 C CA . PHE A 1 104 ? 32.417 -34.869 -25.657 1.00 59.94 104 PHE A CA 1
ATOM 795 C C . PHE A 1 104 ? 32.237 -35.931 -26.757 1.00 59.94 104 PHE A C 1
ATOM 797 O O . PHE A 1 104 ? 33.037 -35.992 -27.690 1.00 59.94 104 PHE A O 1
ATOM 804 N N . LYS A 1 105 ? 31.218 -36.798 -26.681 1.00 58.28 105 LYS A N 1
ATOM 805 C CA . LYS A 1 105 ? 30.965 -37.773 -27.755 1.00 58.28 105 LYS A CA 1
ATOM 806 C C . LYS A 1 105 ? 30.380 -37.050 -28.960 1.00 58.28 105 LYS A C 1
ATOM 808 O O . LYS A 1 105 ? 29.265 -36.584 -28.859 1.00 58.28 105 LYS A O 1
ATOM 813 N N . TRP A 1 106 ? 31.092 -37.008 -30.085 1.00 50.25 106 TRP A N 1
ATOM 814 C CA . TRP A 1 106 ? 30.656 -36.418 -31.360 1.00 50.25 106 TRP A CA 1
ATOM 815 C C . TRP A 1 106 ? 29.491 -37.216 -31.982 1.00 50.25 106 TRP A C 1
ATOM 817 O O . TRP A 1 106 ? 29.655 -37.961 -32.940 1.00 50.25 106 TRP A O 1
ATOM 827 N N . SER A 1 107 ? 28.314 -37.133 -31.364 1.00 57.47 107 SER A N 1
ATOM 828 C CA . SER A 1 107 ? 27.065 -37.748 -31.807 1.00 57.47 107 SER A CA 1
ATOM 829 C C . SER A 1 107 ? 25.975 -36.678 -31.834 1.00 57.47 107 SER A C 1
ATOM 831 O O . SER A 1 107 ? 26.012 -35.708 -31.079 1.00 57.47 107 SER A O 1
ATOM 833 N N . THR A 1 108 ? 24.988 -36.843 -32.708 1.00 56.06 108 THR A N 1
ATOM 834 C CA . THR A 1 108 ? 23.931 -35.863 -33.010 1.00 56.06 108 THR A CA 1
ATOM 835 C C . THR A 1 108 ? 23.067 -35.464 -31.789 1.00 56.06 108 THR A C 1
ATOM 837 O O . THR A 1 108 ? 22.337 -34.475 -31.846 1.00 56.06 108 THR A O 1
ATOM 840 N N . GLU A 1 109 ? 23.205 -36.155 -30.648 1.00 57.81 109 GLU A N 1
ATOM 841 C CA . GLU A 1 109 ? 22.533 -35.897 -29.360 1.00 57.81 109 GLU A CA 1
ATOM 842 C C . GLU A 1 109 ? 23.473 -35.401 -28.236 1.00 57.81 109 GLU A C 1
ATOM 844 O O . GLU A 1 109 ? 23.360 -35.779 -27.068 1.00 57.81 109 GLU A O 1
ATOM 849 N N . ASN A 1 110 ? 24.412 -34.513 -28.561 1.00 63.41 110 ASN A N 1
ATOM 850 C CA . ASN A 1 110 ? 25.270 -33.857 -27.570 1.00 63.41 110 ASN A CA 1
ATOM 851 C C . ASN A 1 110 ? 24.457 -33.242 -26.415 1.00 63.41 110 ASN A C 1
ATOM 853 O O . ASN A 1 110 ? 23.598 -32.379 -26.616 1.00 63.41 110 ASN A O 1
ATOM 857 N N . ALA A 1 111 ? 24.766 -33.634 -25.178 1.00 60.16 111 ALA A N 1
ATOM 858 C CA . ALA A 1 111 ? 24.093 -33.119 -23.985 1.00 60.16 111 ALA A CA 1
ATOM 859 C C . ALA A 1 111 ? 24.312 -31.599 -23.796 1.00 60.16 111 ALA A C 1
ATOM 861 O O . ALA A 1 111 ? 23.421 -30.901 -23.312 1.00 60.16 111 ALA A O 1
ATOM 862 N N . LEU A 1 112 ? 25.443 -31.062 -24.277 1.00 62.06 112 LEU A N 1
ATOM 863 C CA . LEU A 1 112 ? 25.677 -29.614 -24.396 1.00 62.06 112 LEU A CA 1
ATOM 864 C C . LEU A 1 112 ? 24.729 -28.951 -25.401 1.00 62.06 112 LEU A C 1
ATOM 866 O O . LEU A 1 112 ? 24.255 -27.844 -25.177 1.00 62.06 112 LEU A O 1
ATOM 870 N N . TRP A 1 113 ? 24.399 -29.649 -26.485 1.00 65.69 113 TRP A N 1
ATOM 871 C CA . TRP A 1 113 ? 23.466 -29.169 -27.503 1.00 65.69 113 TRP A CA 1
ATOM 872 C C . TRP A 1 113 ? 22.012 -29.207 -27.027 1.00 65.69 113 TRP A C 1
ATOM 874 O O . TRP A 1 113 ? 21.177 -28.454 -27.524 1.00 65.69 113 TRP A O 1
ATOM 884 N N . ARG A 1 114 ? 21.705 -30.061 -26.042 1.00 63.03 114 ARG A N 1
ATOM 885 C CA . ARG A 1 114 ? 20.433 -30.052 -25.306 1.00 63.03 114 ARG A CA 1
ATOM 886 C C . ARG A 1 114 ? 20.350 -28.887 -24.322 1.00 63.03 114 ARG A C 1
ATOM 888 O O . ARG A 1 114 ? 19.289 -28.286 -24.224 1.00 63.03 114 ARG A O 1
ATOM 895 N N . LEU A 1 115 ? 21.451 -28.534 -23.654 1.00 62.62 115 LEU A N 1
ATOM 896 C CA . LEU A 1 115 ? 21.520 -27.328 -22.821 1.00 62.62 115 LEU A CA 1
ATOM 897 C C . LEU A 1 115 ? 21.396 -26.057 -23.677 1.00 62.62 115 LEU A C 1
ATOM 899 O O . LEU A 1 115 ? 20.612 -25.178 -23.350 1.00 62.62 115 LEU A O 1
ATOM 903 N N . ALA A 1 116 ? 22.091 -26.000 -24.816 1.00 64.31 116 ALA A N 1
ATOM 904 C CA . ALA A 1 116 ? 22.017 -24.874 -25.749 1.00 64.31 116 ALA A CA 1
ATOM 905 C C . ALA A 1 116 ? 20.629 -24.705 -26.401 1.00 64.31 116 ALA A C 1
ATOM 907 O O . ALA A 1 116 ? 20.284 -23.605 -26.824 1.00 64.31 116 ALA A O 1
ATOM 908 N N . ARG A 1 117 ? 19.824 -25.779 -26.480 1.00 62.06 117 ARG A N 1
ATOM 909 C CA . ARG A 1 117 ? 18.441 -25.764 -26.995 1.00 62.06 117 ARG A CA 1
ATOM 910 C C . ARG A 1 117 ? 17.356 -25.666 -25.922 1.00 62.06 117 ARG A C 1
ATOM 912 O O . ARG A 1 117 ? 16.185 -25.673 -26.288 1.00 62.06 117 ARG A O 1
ATOM 919 N N . ALA A 1 118 ? 17.705 -25.579 -24.641 1.00 56.84 118 ALA A N 1
ATOM 920 C CA . ALA A 1 118 ? 16.748 -25.314 -23.573 1.00 56.84 118 ALA A CA 1
ATOM 921 C C . ALA A 1 118 ? 16.751 -23.804 -23.274 1.00 56.84 118 ALA A C 1
ATOM 923 O O . ALA A 1 118 ? 17.519 -23.369 -22.413 1.00 56.84 118 ALA A O 1
ATOM 924 N N . PRO A 1 119 ? 15.961 -22.975 -23.989 1.00 54.47 119 PRO A N 1
ATOM 925 C CA . PRO A 1 119 ? 15.836 -21.575 -23.620 1.00 54.47 119 PRO A CA 1
ATOM 926 C C . PRO A 1 119 ? 15.272 -21.503 -22.193 1.00 54.47 119 PRO A C 1
ATOM 928 O O . PRO A 1 119 ? 14.310 -22.220 -21.892 1.00 54.47 119 PRO A O 1
ATOM 931 N N . PRO A 1 120 ? 15.856 -20.683 -21.301 1.00 53.38 120 PRO A N 1
ATOM 932 C CA . PRO A 1 120 ? 15.307 -20.493 -19.969 1.00 53.38 120 PRO A CA 1
ATOM 933 C C . PRO A 1 120 ? 13.871 -19.986 -20.116 1.00 53.38 120 PRO A C 1
ATOM 935 O O . PRO A 1 120 ? 13.604 -19.050 -20.874 1.00 53.38 120 PRO A O 1
ATOM 938 N N . ARG A 1 121 ? 12.928 -20.650 -19.444 1.00 43.88 121 ARG A N 1
ATOM 939 C CA . ARG A 1 121 ? 11.531 -20.223 -19.443 1.00 43.88 121 ARG A CA 1
ATOM 940 C C . ARG A 1 121 ? 11.465 -18.870 -18.741 1.00 43.88 121 ARG A C 1
ATOM 942 O O . ARG A 1 121 ? 11.693 -18.771 -17.540 1.00 43.88 121 ARG A O 1
ATOM 949 N N . VAL A 1 122 ? 11.194 -17.828 -19.520 1.00 46.25 122 VAL A N 1
ATOM 950 C CA . VAL A 1 122 ? 10.955 -16.478 -19.010 1.00 46.25 122 VAL A CA 1
ATOM 951 C C . VAL A 1 122 ? 9.599 -16.501 -18.319 1.00 46.25 122 VAL A C 1
ATOM 953 O O . VAL A 1 122 ? 8.570 -16.676 -18.973 1.00 46.25 122 VAL A O 1
ATOM 956 N N . TYR A 1 123 ? 9.596 -16.383 -16.995 1.00 41.09 123 TYR A N 1
ATOM 957 C CA . TYR A 1 123 ? 8.365 -16.208 -16.243 1.00 41.09 123 TYR A CA 1
ATOM 958 C C . TYR A 1 123 ? 8.151 -14.710 -16.029 1.00 41.09 123 TYR A C 1
ATOM 960 O O . TYR A 1 123 ? 8.966 -14.032 -15.408 1.00 41.09 123 TYR A O 1
ATOM 968 N N . HIS A 1 124 ? 7.063 -14.183 -16.582 1.00 41.00 124 HIS A N 1
ATOM 969 C CA . HIS A 1 124 ? 6.650 -12.803 -16.363 1.00 41.00 124 HIS A CA 1
ATOM 970 C C . HIS A 1 124 ? 5.791 -12.758 -15.094 1.00 41.00 124 HIS A C 1
ATOM 972 O O . HIS A 1 124 ? 4.578 -12.965 -15.165 1.00 41.00 124 HIS A O 1
ATOM 978 N N . THR A 1 125 ? 6.387 -12.515 -13.923 1.00 44.38 125 THR A N 1
ATOM 979 C CA . THR A 1 125 ? 5.577 -12.196 -12.738 1.00 44.38 125 THR A CA 1
ATOM 980 C C . THR A 1 125 ? 5.162 -10.736 -12.848 1.00 44.38 125 THR A C 1
ATOM 982 O O . THR A 1 125 ? 5.953 -9.834 -12.595 1.00 44.38 125 THR A O 1
ATOM 985 N N . LEU A 1 126 ? 3.921 -10.490 -13.261 1.00 49.28 126 LEU A N 1
ATOM 986 C CA . LEU A 1 126 ? 3.321 -9.160 -13.187 1.00 49.28 126 LEU A CA 1
ATOM 987 C C . LEU A 1 126 ? 3.054 -8.840 -11.710 1.00 49.28 126 LEU A C 1
ATOM 989 O O . LEU A 1 126 ? 2.036 -9.263 -11.156 1.00 49.28 126 LEU A O 1
ATOM 993 N N . HIS A 1 127 ? 3.979 -8.141 -11.052 1.00 57.75 127 HIS A N 1
ATOM 994 C CA . HIS A 1 127 ? 3.779 -7.659 -9.689 1.00 57.75 127 HIS A CA 1
ATOM 995 C C . HIS A 1 127 ? 3.090 -6.293 -9.750 1.00 57.75 127 HIS A C 1
ATOM 997 O O . HIS A 1 127 ? 3.668 -5.311 -10.190 1.00 57.75 127 HIS A O 1
ATOM 1003 N N . ASN A 1 128 ? 1.808 -6.232 -9.387 1.00 66.56 128 ASN A N 1
ATOM 1004 C CA . ASN A 1 128 ? 1.013 -5.010 -9.495 1.00 66.56 128 ASN A CA 1
ATOM 1005 C C . ASN A 1 128 ? 0.893 -4.352 -8.113 1.00 66.56 128 ASN A C 1
ATOM 1007 O O . ASN A 1 128 ? 0.003 -4.698 -7.331 1.00 66.56 128 ASN A O 1
ATOM 1011 N N . SER A 1 129 ? 1.762 -3.381 -7.820 1.00 73.06 129 SER A N 1
ATOM 1012 C CA . SER A 1 129 ? 1.762 -2.684 -6.524 1.00 73.06 129 SER A CA 1
ATOM 1013 C C . SER A 1 129 ? 0.470 -1.919 -6.252 1.00 73.06 129 SER A C 1
ATOM 1015 O O . SER A 1 129 ? 0.111 -1.727 -5.093 1.00 73.06 129 SER A O 1
ATOM 1017 N N . LYS A 1 130 ? -0.283 -1.525 -7.288 1.00 71.06 130 LYS A N 1
ATOM 1018 C CA . LYS A 1 130 ? -1.614 -0.922 -7.123 1.00 71.06 130 LYS A CA 1
ATOM 1019 C C . LYS A 1 130 ? -2.619 -1.943 -6.583 1.00 71.06 130 LYS A C 1
ATOM 1021 O O . LYS A 1 130 ? -3.371 -1.623 -5.665 1.00 71.06 130 LYS A O 1
ATOM 1026 N N . LYS A 1 131 ? -2.606 -3.179 -7.092 1.00 78.69 131 LYS A N 1
ATOM 1027 C CA . LYS A 1 131 ? -3.456 -4.268 -6.581 1.00 78.69 131 LYS A CA 1
ATOM 1028 C C . LYS A 1 131 ? -3.091 -4.645 -5.145 1.00 78.69 131 LYS A C 1
ATOM 1030 O O . LYS A 1 131 ? -3.977 -4.903 -4.332 1.00 78.69 131 LYS A O 1
ATOM 1035 N N . ASP A 1 132 ? -1.801 -4.655 -4.833 1.00 81.12 132 ASP A N 1
ATOM 1036 C CA . ASP A 1 132 ? -1.305 -4.965 -3.493 1.00 81.12 132 ASP A CA 1
ATOM 1037 C C . ASP A 1 132 ? -1.660 -3.861 -2.489 1.00 81.12 132 ASP A C 1
ATOM 1039 O O . ASP A 1 132 ? -2.173 -4.161 -1.411 1.00 81.12 132 ASP A O 1
ATOM 1043 N N . LEU A 1 133 ? -1.532 -2.591 -2.885 1.00 84.38 133 LEU A N 1
ATOM 1044 C CA . LEU A 1 133 ? -2.013 -1.447 -2.111 1.00 84.38 133 LEU A CA 1
ATOM 1045 C C . LEU A 1 133 ? -3.521 -1.535 -1.830 1.00 84.38 133 LEU A C 1
ATOM 1047 O O . LEU A 1 133 ? -3.954 -1.308 -0.700 1.00 84.38 133 LEU A O 1
ATOM 1051 N N . GLU A 1 134 ? -4.338 -1.866 -2.836 1.00 83.00 134 GLU A N 1
ATOM 1052 C CA . GLU A 1 134 ? -5.789 -2.009 -2.657 1.00 83.00 134 GLU A CA 1
ATOM 1053 C C . GLU A 1 134 ? -6.154 -3.182 -1.738 1.00 83.00 134 GLU A C 1
ATOM 1055 O O . GLU A 1 134 ? -7.085 -3.068 -0.935 1.00 83.00 134 GLU A O 1
ATOM 1060 N N . ARG A 1 135 ? -5.403 -4.288 -1.804 1.00 88.38 135 ARG A N 1
ATOM 1061 C CA . ARG A 1 135 ? -5.555 -5.427 -0.889 1.00 88.38 135 ARG A CA 1
ATOM 1062 C C . ARG A 1 135 ? -5.256 -5.023 0.556 1.00 88.38 135 ARG A C 1
ATOM 1064 O O . ARG A 1 135 ? -6.087 -5.275 1.427 1.00 88.38 135 ARG A O 1
ATOM 1071 N N . GLU A 1 136 ? -4.121 -4.368 0.797 1.00 87.69 136 GLU A N 1
ATOM 1072 C CA . GLU A 1 136 ? -3.728 -3.882 2.128 1.00 87.69 136 GLU A CA 1
ATOM 1073 C C . GLU A 1 136 ? -4.735 -2.868 2.681 1.00 87.69 136 GLU A C 1
ATOM 1075 O O . GLU A 1 136 ? -5.144 -2.946 3.841 1.00 87.69 136 GLU A O 1
ATOM 1080 N N . LEU A 1 137 ? -5.212 -1.948 1.838 1.00 87.50 137 LEU A N 1
ATOM 1081 C CA . LEU A 1 137 ? -6.238 -0.984 2.218 1.00 87.50 137 LEU A CA 1
ATOM 1082 C C . LEU A 1 137 ? -7.536 -1.685 2.643 1.00 87.50 137 LEU A C 1
ATOM 1084 O O . LEU A 1 137 ? -8.103 -1.348 3.683 1.00 87.50 137 LEU A O 1
ATOM 1088 N N . LYS A 1 138 ? -8.000 -2.670 1.866 1.00 89.12 138 LYS A N 1
ATOM 1089 C CA . LYS A 1 138 ? -9.209 -3.434 2.195 1.00 89.12 138 LYS A CA 1
ATOM 1090 C C . LYS A 1 138 ? -9.053 -4.164 3.529 1.00 89.12 138 LYS A C 1
ATOM 1092 O O . LYS A 1 138 ? -9.932 -4.056 4.381 1.00 89.12 138 LYS A O 1
ATOM 1097 N N . GLN A 1 139 ? -7.919 -4.825 3.742 1.00 90.81 139 GLN A N 1
ATOM 1098 C CA . GLN A 1 139 ? -7.627 -5.531 4.988 1.00 90.81 139 GLN A CA 1
ATOM 1099 C C . GLN A 1 139 ? -7.560 -4.580 6.196 1.00 90.81 139 GLN A C 1
ATOM 1101 O O . GLN A 1 139 ? -8.076 -4.898 7.274 1.00 90.81 139 GLN A O 1
ATOM 1106 N N . ALA A 1 140 ? -6.961 -3.397 6.030 1.00 87.56 140 ALA A N 1
ATOM 1107 C CA . ALA A 1 140 ? -6.910 -2.370 7.068 1.00 87.56 140 ALA A CA 1
ATOM 1108 C C . ALA A 1 140 ? -8.314 -1.847 7.422 1.00 87.56 140 ALA A C 1
ATOM 1110 O O . ALA A 1 140 ? -8.639 -1.717 8.605 1.00 87.56 140 ALA A O 1
ATOM 1111 N N . CYS A 1 141 ? -9.164 -1.610 6.417 1.00 88.25 141 CYS A N 1
ATOM 1112 C CA . CYS A 1 141 ? -10.560 -1.215 6.608 1.00 88.25 141 CYS A CA 1
ATOM 1113 C C . CYS A 1 141 ? -11.372 -2.300 7.325 1.00 88.25 141 CYS A C 1
ATOM 1115 O O . CYS A 1 141 ? -12.036 -2.000 8.312 1.00 88.25 141 CYS A O 1
ATOM 1117 N N . GLU A 1 142 ? -11.290 -3.559 6.890 1.00 91.44 142 GLU A N 1
ATOM 1118 C CA . GLU A 1 142 ? -11.975 -4.685 7.543 1.00 91.44 142 GLU A CA 1
ATOM 1119 C C . GLU A 1 142 ? -11.555 -4.817 9.012 1.00 91.44 142 GLU A C 1
ATOM 1121 O O . GLU A 1 142 ? -12.398 -4.925 9.902 1.00 91.44 142 GLU A O 1
ATOM 1126 N N . SER A 1 143 ? -10.254 -4.709 9.288 1.00 88.19 143 SER A N 1
ATOM 1127 C CA . SER A 1 143 ? -9.716 -4.756 10.651 1.00 88.19 143 SER A CA 1
ATOM 1128 C C . SER A 1 143 ? -10.203 -3.593 11.522 1.00 88.19 143 SER A C 1
ATOM 1130 O O . SER A 1 143 ? -10.397 -3.757 12.730 1.00 88.19 143 SER A O 1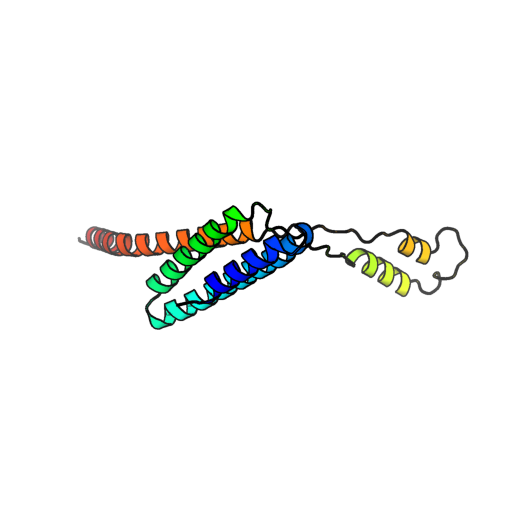
ATOM 1132 N N . PHE A 1 144 ? -10.379 -2.406 10.939 1.00 88.19 144 PHE A N 1
ATOM 1133 C CA . PHE A 1 144 ? -10.929 -1.244 11.634 1.00 88.19 144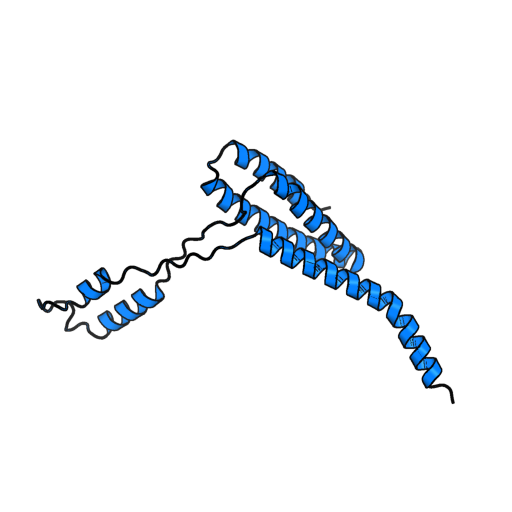 PHE A CA 1
ATOM 1134 C C . PHE A 1 144 ? -12.427 -1.418 11.919 1.00 88.19 144 PHE A C 1
ATOM 1136 O O . PHE A 1 144 ? -12.853 -1.244 13.058 1.00 88.19 144 PHE A O 1
ATOM 1143 N N . ILE A 1 145 ? -13.206 -1.857 10.928 1.00 89.62 145 ILE A N 1
ATOM 1144 C CA . ILE A 1 145 ? -14.645 -2.117 11.078 1.00 89.62 145 ILE A CA 1
ATOM 1145 C C . ILE A 1 145 ? -14.890 -3.174 12.157 1.00 89.62 145 ILE A C 1
ATOM 1147 O O . ILE A 1 145 ? -15.720 -2.957 13.033 1.00 89.62 145 ILE A O 1
ATOM 1151 N N . MET A 1 146 ? -14.142 -4.281 12.146 1.00 89.81 146 MET A N 1
ATOM 1152 C CA . MET A 1 146 ? -14.268 -5.342 13.154 1.00 89.81 146 MET A CA 1
ATOM 1153 C C . MET A 1 146 ? -13.973 -4.851 14.575 1.00 89.81 146 MET A C 1
ATOM 1155 O O . MET A 1 146 ? -14.612 -5.295 15.524 1.00 89.81 146 MET A O 1
ATOM 1159 N N . MET A 1 147 ? -13.033 -3.919 14.732 1.00 87.06 147 MET A N 1
ATOM 1160 C CA . MET A 1 147 ? -12.729 -3.308 16.026 1.00 87.06 147 MET A CA 1
ATOM 1161 C C . MET A 1 147 ? -13.883 -2.438 16.522 1.00 87.06 147 MET A C 1
ATOM 1163 O O . MET A 1 147 ? -14.339 -2.628 17.645 1.00 87.06 147 MET A O 1
ATOM 1167 N N . CYS A 1 148 ? -14.390 -1.533 15.680 1.00 86.00 148 CYS A N 1
ATOM 1168 C CA . CYS A 1 148 ? -15.533 -0.690 16.032 1.00 86.00 148 CYS A CA 1
ATOM 1169 C C . CYS A 1 148 ? -16.788 -1.530 16.308 1.00 86.00 148 CYS A C 1
ATOM 1171 O O . CYS A 1 148 ? -17.505 -1.280 17.274 1.00 86.00 148 CYS A O 1
ATOM 1173 N N . ALA A 1 149 ? -17.033 -2.559 15.492 1.00 89.44 149 ALA A N 1
ATOM 1174 C CA . ALA A 1 149 ? -18.130 -3.496 15.694 1.00 89.44 149 ALA A CA 1
ATOM 1175 C C . ALA A 1 149 ? -17.991 -4.237 17.029 1.00 89.44 149 ALA A C 1
ATOM 1177 O O . ALA A 1 149 ? -18.973 -4.336 17.754 1.00 89.44 149 ALA A O 1
ATOM 1178 N N . GLY A 1 150 ? -16.783 -4.688 17.387 1.00 87.50 150 GLY A N 1
ATOM 1179 C CA . GLY A 1 150 ? -16.498 -5.295 18.689 1.00 87.50 150 GLY A CA 1
ATOM 1180 C C . GLY A 1 150 ? -16.828 -4.359 19.850 1.00 87.50 150 GLY A C 1
ATOM 1181 O O . GLY A 1 150 ? -17.567 -4.737 20.747 1.00 87.50 150 GLY A O 1
ATOM 1182 N N . GLN A 1 151 ? -16.410 -3.095 19.786 1.00 87.00 151 GLN A N 1
ATOM 1183 C CA . GLN A 1 151 ? -16.690 -2.125 20.853 1.00 87.00 151 GLN A CA 1
ATOM 1184 C C . GLN A 1 151 ? -18.180 -1.876 21.098 1.00 87.00 151 GLN A C 1
ATOM 1186 O O . GLN A 1 151 ? -18.584 -1.637 22.235 1.00 87.00 151 GLN A O 1
ATOM 1191 N N . VAL A 1 152 ? -19.001 -1.928 20.047 1.00 87.50 152 VAL A N 1
ATOM 1192 C CA . VAL A 1 152 ? -20.457 -1.756 20.155 1.00 87.50 152 VAL A CA 1
ATOM 1193 C C . VAL A 1 152 ? -21.151 -3.073 20.516 1.00 87.50 152 VAL A C 1
ATOM 1195 O O . VAL A 1 152 ? -22.105 -3.081 21.293 1.00 87.50 152 VAL A O 1
ATOM 1198 N N . ALA A 1 153 ? -20.679 -4.196 19.975 1.00 88.69 153 ALA A N 1
ATOM 1199 C CA . ALA A 1 153 ? -21.276 -5.508 20.186 1.00 88.69 153 ALA A CA 1
ATOM 1200 C C . ALA A 1 153 ? -20.939 -6.095 21.563 1.00 88.69 153 ALA A C 1
ATOM 1202 O O . ALA A 1 153 ? -21.814 -6.687 22.183 1.00 88.69 153 ALA A O 1
ATOM 1203 N N . ASP A 1 154 ? -19.725 -5.908 22.078 1.00 86.62 154 ASP A N 1
ATOM 1204 C CA . ASP A 1 154 ? -19.278 -6.436 23.372 1.00 86.62 154 ASP A CA 1
ATOM 1205 C C . ASP A 1 154 ? -20.206 -6.060 24.544 1.00 86.62 154 ASP A C 1
ATOM 1207 O O . ASP A 1 154 ? -20.624 -6.963 25.283 1.00 86.62 154 ASP A O 1
ATOM 1211 N N . PRO A 1 155 ? -20.615 -4.787 24.732 1.00 87.19 155 PRO A N 1
ATOM 1212 C CA . PRO A 1 155 ? -21.557 -4.436 25.789 1.00 87.19 155 PRO A CA 1
ATOM 1213 C C . PRO A 1 155 ? -22.935 -5.074 25.572 1.00 87.19 155 PRO A C 1
ATOM 1215 O O . PRO A 1 155 ? -23.516 -5.572 26.538 1.00 87.19 155 PRO A O 1
ATOM 1218 N N . LEU A 1 156 ? -23.430 -5.153 24.332 1.00 85.88 156 LEU A N 1
ATOM 1219 C CA . LEU A 1 156 ? -24.711 -5.798 24.009 1.00 85.88 156 LEU A CA 1
ATOM 1220 C C . LEU A 1 156 ? -24.676 -7.306 24.277 1.00 85.88 156 LEU A C 1
ATOM 1222 O O . LEU A 1 156 ? -25.575 -7.844 24.917 1.00 85.88 156 LEU A O 1
ATOM 1226 N N . VAL A 1 157 ? -23.610 -7.985 23.858 1.00 86.62 157 VAL A N 1
ATOM 1227 C CA . VAL A 1 157 ? -23.388 -9.413 24.112 1.00 86.62 157 VAL A CA 1
ATOM 1228 C C . VAL A 1 157 ? -23.276 -9.668 25.611 1.00 86.62 157 VAL A C 1
ATOM 1230 O O . VAL A 1 157 ? -23.861 -10.624 26.117 1.00 86.62 157 VAL A O 1
ATOM 1233 N N . SER A 1 158 ? -22.579 -8.800 26.350 1.00 86.06 158 SER A N 1
ATOM 1234 C CA . SER A 1 158 ? -22.483 -8.908 27.808 1.00 86.06 158 SER A CA 1
ATOM 1235 C C . SER A 1 158 ? -23.841 -8.728 28.496 1.00 86.06 158 SER A C 1
ATOM 1237 O O . SER A 1 158 ? -24.134 -9.424 29.469 1.00 86.06 158 SER A O 1
ATOM 1239 N N . TRP A 1 159 ? -24.686 -7.837 27.969 1.00 89.19 159 TRP A N 1
ATOM 1240 C CA . TRP A 1 159 ? -26.023 -7.579 28.486 1.00 89.19 159 TRP A CA 1
ATOM 1241 C C . TRP A 1 159 ? -26.964 -8.752 28.215 1.00 89.19 159 TRP A C 1
ATOM 1243 O O . TRP A 1 159 ? -27.579 -9.260 29.148 1.00 89.19 159 TRP A O 1
ATOM 1253 N N . VAL A 1 160 ? -26.998 -9.255 26.977 1.00 89.69 160 VAL A N 1
ATOM 1254 C CA . VAL A 1 160 ? -27.773 -10.450 26.603 1.00 89.69 160 VAL A CA 1
ATOM 1255 C C . VAL A 1 160 ? -27.338 -11.649 27.436 1.00 89.69 160 VAL A C 1
ATOM 1257 O O . VAL A 1 160 ? -28.180 -12.375 27.953 1.00 89.69 160 VAL A O 1
ATOM 1260 N N . ARG A 1 161 ? -26.027 -11.834 27.631 1.00 88.62 161 ARG A N 1
ATOM 1261 C CA . ARG A 1 161 ? -25.498 -12.915 28.464 1.00 88.62 161 ARG A CA 1
ATOM 1262 C C . ARG A 1 161 ? -25.989 -12.780 29.909 1.00 88.62 161 ARG A C 1
ATOM 1264 O O . ARG A 1 161 ? -26.475 -13.756 30.460 1.00 88.62 161 ARG A O 1
ATOM 1271 N N . LYS A 1 162 ? -25.937 -11.584 30.507 1.00 86.19 162 LYS A N 1
ATOM 1272 C CA . LYS A 1 162 ? -26.493 -11.345 31.852 1.00 86.19 162 LYS A CA 1
ATOM 1273 C C . LYS A 1 162 ? -27.998 -11.614 31.919 1.00 86.19 162 LYS A C 1
ATOM 1275 O O . LYS A 1 162 ? -28.433 -12.244 32.872 1.00 86.19 162 LYS A O 1
ATOM 1280 N N . ALA A 1 163 ? -28.766 -11.190 30.918 1.00 85.44 163 ALA A N 1
ATOM 1281 C CA . ALA A 1 163 ? -30.207 -11.430 30.858 1.00 85.44 163 ALA A CA 1
ATOM 1282 C C . ALA A 1 163 ? -30.557 -12.924 30.735 1.00 85.44 163 ALA A C 1
ATOM 1284 O O . ALA A 1 163 ? -31.549 -13.358 31.306 1.00 85.44 163 ALA A O 1
ATOM 1285 N N . LEU A 1 164 ? -29.732 -13.717 30.040 1.00 82.25 164 LEU A N 1
ATOM 1286 C CA . LEU A 1 164 ? -29.927 -15.166 29.901 1.00 82.25 164 LEU A CA 1
ATOM 1287 C C . LEU A 1 164 ? -29.556 -15.972 31.160 1.00 82.25 164 LEU A C 1
ATOM 1289 O O . LEU A 1 164 ? -30.004 -17.105 31.299 1.00 82.25 164 LEU A O 1
ATOM 1293 N N . TYR A 1 165 ? -28.706 -15.424 32.036 1.00 72.69 165 TYR A N 1
ATOM 1294 C CA . TYR A 1 165 ? -28.263 -16.063 33.285 1.00 72.69 165 TYR A CA 1
ATOM 1295 C C . TYR A 1 165 ? -29.005 -15.553 34.535 1.00 72.69 165 TYR A C 1
ATOM 1297 O O . TYR A 1 165 ? -28.637 -15.942 35.645 1.00 72.69 165 TYR A O 1
ATOM 1305 N N . LEU A 1 166 ? -30.024 -14.695 34.394 1.00 54.72 166 LEU A N 1
ATOM 1306 C CA . LEU A 1 166 ? -30.933 -14.398 35.503 1.00 54.72 166 LEU A CA 1
ATOM 1307 C C . LEU A 1 166 ? -31.944 -15.558 35.659 1.00 54.72 166 LEU A C 1
ATOM 1309 O O . LEU A 1 166 ? -32.533 -15.947 34.649 1.00 54.72 166 LEU A O 1
ATOM 1313 N N . PRO A 1 167 ? -32.117 -16.121 36.873 1.00 53.56 167 PRO A N 1
ATOM 1314 C CA . PRO A 1 167 ? -33.114 -17.156 37.152 1.00 53.56 167 PRO A CA 1
ATOM 1315 C C . PRO A 1 167 ? -34.555 -16.648 37.032 1.00 53.56 167 PRO A C 1
ATOM 1317 O O . PRO A 1 167 ? -34.780 -15.429 37.226 1.00 53.56 167 PRO A O 1
#

Secondary structure (DSSP, 8-state):
--THHHHHHHHHHHHHHHS-HHHHHHHHHHHHHHHHHHHHHHHHHHHHHT-HHHHHHHHHHHHHHHHHHHGGG-S--EEEEEEE--HHHHHHHHHHHHTGGGTT--STT-HHHHHHT----EEEEEEEHHHHHHHHHHHHHHHHHHHHHHHHHHHHHHHHHHHHT--

Organism: Hemiselmis andersenii (NCBI:txid464988)

Foldseek 3Di:
DDPLLVVLLVVLVVCLVPDDQLVSLAVNLVSLVVSLVVLLVVLVVCCVVPHNLSSLVSNLVSLVVSLVSCVVSPHQSWHFPFDFDCVVVVVLVVVCVVPVVQCPPPDPPRSVVVSVPDDGPGDGDGDGSSVVSVVVSVVSVVVNVVVVCCVVVVVVVVVVVVVVPDD

pLDDT: mean 75.29, std 16.1, range [33.09, 92.31]

Sequence (167 aa):
WCPVLPRTLACLSQLYRTVDNKIFEGLAQDAVSACTDTLLSCSKAIAKQKGQEDGRLFLVMHLLKLREQIVPFDIDFSATEMGLDFGDTRTALAKLVSQTGSIFKWSTENALWRLARAPPRVYHTLHNSKKDLERELKQACESFIMMCAGQVADPLVSWVRKALYLP

InterPro domains:
  IPR007265 Conserved oligomeric Golgi complex, subunit 3 [PTHR13302] (1-163)
  IPR048685 Conserved oligomeric Golgi complex subunit 3, C-terminal [PF20671] (1-87)